Protein AF-A0A126Z8N3-F1 (afdb_monomer)

Foldseek 3Di:
DDDDDDDDDDDPPPPPPPPPQPVLVLLLVLLLLLLLCVVQNDPVSSVVLVVLSLVCLVCCVSHVPDDSVVSVVSSVVSNDDSCVSDVDNVCSVVSVVVSVVVSVVSCVVVVVVVVVVDDPPDDDD

pLDDT: mean 74.98, std 18.59, range [37.53, 93.31]

Secondary structure (DSSP, 8-state):
--------------------PPTTHHHHHHHHHHHHHHHHS-HHHHHHHHHHHHHHHHTTSS-TTS-HHHHHHHHHHT---HHHH-SSGGGHHHHHHHHHHHHHHHHHHHHHHTTTT--------

Sequence (125 aa):
MTTASGAVGVAQAQSVAAPVAPPGAEEQWEADYRVIAARCGSPAFEKSFSAQSRKAVAVGLVSAKADTVAVEKSIANLRRSSLTLVATSSDCPARLAQLKAIQQSRQAALGTSTRSGQSVPARGK

Radius of gyration: 21.34 Å; Cα contacts (8 Å, |Δi|>4): 82; chains: 1; bounding box: 42×48×83 Å

Structure (mmCIF, N/CA/C/O backbone):
data_AF-A0A126Z8N3-F1
#
_entry.id   AF-A0A126Z8N3-F1
#
loop_
_atom_site.group_PDB
_atom_site.id
_atom_site.type_symbol
_atom_site.label_atom_id
_atom_site.label_alt_id
_atom_site.label_comp_id
_atom_site.label_asym_id
_atom_site.label_entity_id
_atom_site.label_seq_id
_atom_site.pdbx_PDB_ins_code
_atom_site.Cartn_x
_atom_site.Cartn_y
_atom_site.Cartn_z
_atom_site.occupancy
_atom_site.B_iso_or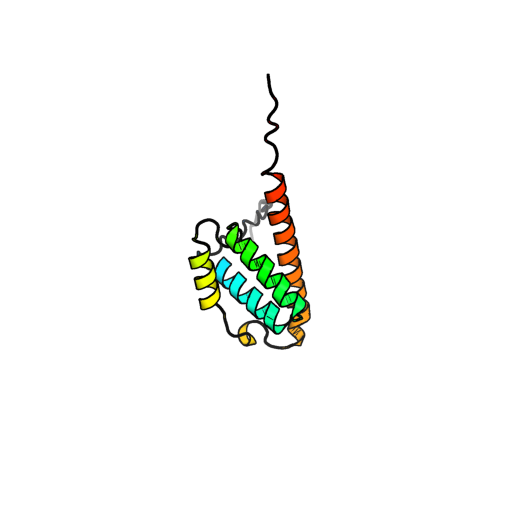_equiv
_atom_site.auth_seq_id
_atom_site.auth_comp_id
_atom_site.auth_asym_id
_atom_site.auth_atom_id
_atom_site.pdbx_PDB_model_num
ATOM 1 N N . MET A 1 1 ? -29.491 37.651 -38.448 1.00 37.53 1 MET A N 1
ATOM 2 C CA . MET A 1 1 ? -28.160 37.064 -38.181 1.00 37.53 1 MET A CA 1
ATOM 3 C C . MET A 1 1 ? -27.757 37.566 -36.794 1.00 37.53 1 MET A C 1
ATOM 5 O O . MET A 1 1 ? -27.615 38.768 -36.654 1.00 37.53 1 MET A O 1
ATOM 9 N N . THR A 1 2 ? -28.032 36.799 -35.726 1.00 40.66 2 THR A N 1
ATOM 10 C CA . THR A 1 2 ? -27.045 35.941 -35.006 1.00 40.66 2 THR A CA 1
ATOM 11 C C . THR A 1 2 ? -26.132 36.804 -34.112 1.00 40.66 2 THR A C 1
ATOM 13 O O . THR A 1 2 ? -25.486 37.680 -34.661 1.00 40.66 2 THR A O 1
ATOM 16 N N . THR A 1 3 ? -25.973 36.703 -32.785 1.00 42.25 3 THR A N 1
ATOM 17 C CA . THR A 1 3 ? -26.493 35.899 -31.652 1.00 42.25 3 THR A CA 1
ATOM 18 C C . THR A 1 3 ? -26.068 36.616 -30.352 1.00 42.25 3 THR A C 1
ATOM 20 O O . THR A 1 3 ? -25.073 37.336 -30.340 1.00 42.25 3 THR A O 1
ATOM 23 N N . ALA A 1 4 ? -26.801 36.378 -29.261 1.00 45.47 4 ALA A N 1
ATOM 24 C CA . ALA A 1 4 ? -26.471 36.734 -27.877 1.00 45.47 4 ALA A CA 1
ATOM 25 C C . ALA A 1 4 ? -25.151 36.112 -27.369 1.00 45.47 4 ALA A C 1
ATOM 27 O O . ALA A 1 4 ? -24.737 35.079 -27.893 1.00 45.47 4 ALA A O 1
ATOM 28 N N . SER A 1 5 ? -24.568 36.662 -26.292 1.00 50.59 5 SER A N 1
ATOM 29 C CA . SER A 1 5 ? -24.218 35.913 -25.060 1.00 50.59 5 SER A CA 1
ATOM 30 C C . SER A 1 5 ? -23.415 36.778 -24.085 1.00 50.59 5 SER A C 1
ATOM 32 O O . SER A 1 5 ? -22.292 37.183 -24.369 1.00 50.59 5 SER A O 1
ATOM 34 N N . GLY A 1 6 ? -23.992 37.019 -22.907 1.00 49.03 6 GLY A N 1
ATOM 35 C CA . GLY A 1 6 ? -23.223 37.332 -21.708 1.00 49.03 6 GLY A CA 1
ATOM 36 C C . GLY A 1 6 ? -22.604 36.063 -21.122 1.00 49.03 6 GLY A C 1
ATOM 37 O O . GLY A 1 6 ? -23.113 34.967 -21.336 1.00 49.03 6 GLY A O 1
ATOM 38 N N . ALA A 1 7 ? -21.538 36.216 -20.343 1.00 48.38 7 ALA A N 1
ATOM 39 C CA . ALA A 1 7 ? -21.134 35.222 -19.359 1.00 48.38 7 ALA A CA 1
ATOM 40 C C . ALA A 1 7 ? -20.347 35.921 -18.250 1.00 48.38 7 ALA A C 1
ATOM 42 O O . ALA A 1 7 ? -19.222 36.378 -18.434 1.00 48.38 7 ALA A O 1
ATOM 43 N N . VAL A 1 8 ? -21.010 36.022 -17.102 1.00 47.56 8 VAL A N 1
ATOM 44 C CA . VAL A 1 8 ? -20.446 36.368 -15.802 1.00 47.56 8 VAL A CA 1
ATOM 45 C C . VAL A 1 8 ? -19.315 35.392 -15.488 1.00 47.56 8 VAL A C 1
ATOM 47 O O . VAL A 1 8 ? -19.515 34.178 -15.477 1.00 47.56 8 VAL A O 1
ATOM 50 N N . GLY A 1 9 ? -18.128 35.933 -15.219 1.00 42.91 9 GLY A N 1
ATOM 51 C CA . GLY A 1 9 ? -17.012 35.173 -14.678 1.00 42.91 9 GLY A CA 1
ATOM 52 C C . GLY A 1 9 ? -17.318 34.748 -13.247 1.00 42.91 9 GLY A C 1
ATOM 53 O O . GLY A 1 9 ? -17.250 35.557 -12.328 1.00 42.91 9 GLY A O 1
ATOM 54 N N . VAL A 1 10 ? -17.636 33.471 -13.057 1.00 43.31 10 VAL A N 1
ATOM 55 C CA . VAL A 1 10 ? -17.567 32.811 -11.752 1.00 43.31 10 VAL A CA 1
ATOM 56 C C . VAL A 1 10 ? -16.294 31.977 -11.713 1.00 43.31 10 VAL A C 1
ATOM 58 O O . VAL A 1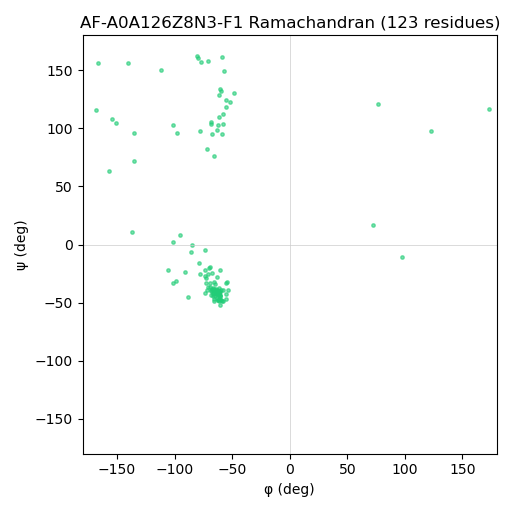 10 ? -16.199 30.909 -12.313 1.00 43.31 10 VAL A O 1
ATOM 61 N N . ALA A 1 11 ? -15.292 32.503 -11.010 1.00 48.47 11 ALA A N 1
ATOM 62 C CA . ALA A 1 11 ? -14.113 31.761 -10.598 1.00 48.47 11 ALA A CA 1
ATOM 63 C C . ALA A 1 11 ? -14.559 30.622 -9.671 1.00 48.47 11 ALA A C 1
ATOM 65 O O . ALA A 1 11 ? -14.890 30.837 -8.506 1.00 48.47 11 ALA A O 1
ATOM 66 N N . GLN A 1 12 ? -14.604 29.402 -10.201 1.00 44.88 12 GLN A N 1
ATOM 67 C CA . GLN A 1 12 ? -14.869 28.217 -9.403 1.00 44.88 12 GLN A CA 1
ATOM 68 C C . GLN A 1 12 ? -13.577 27.856 -8.665 1.00 44.88 12 GLN A C 1
ATOM 70 O O . GLN A 1 12 ? -12.663 27.247 -9.222 1.00 44.88 12 GLN A O 1
ATOM 75 N N . ALA A 1 13 ? -13.489 28.277 -7.402 1.00 45.31 13 ALA A N 1
ATOM 76 C CA . ALA A 1 13 ? -12.552 27.709 -6.449 1.00 45.31 13 ALA A CA 1
ATOM 77 C C . ALA A 1 13 ? -12.844 26.205 -6.366 1.00 45.31 13 ALA A C 1
ATOM 79 O O . ALA A 1 13 ? -13.849 25.782 -5.794 1.00 45.31 13 ALA A O 1
ATOM 80 N N . GLN A 1 14 ? -11.999 25.399 -7.007 1.00 45.28 14 GLN A N 1
ATOM 81 C CA . GLN A 1 14 ? -12.030 23.950 -6.883 1.00 45.28 14 GLN A CA 1
ATOM 82 C C . GLN A 1 14 ? -11.514 23.602 -5.489 1.00 45.28 14 GLN A C 1
ATOM 84 O O . GLN A 1 14 ? -10.342 23.292 -5.286 1.00 45.28 14 GLN A O 1
ATOM 89 N N . SER A 1 15 ? -12.408 23.690 -4.510 1.00 44.16 15 SER A N 1
ATOM 90 C CA . SER A 1 15 ? -12.283 22.953 -3.266 1.00 44.16 15 SER A CA 1
ATOM 91 C C . SER A 1 15 ? -12.236 21.481 -3.657 1.00 44.16 15 SER A C 1
ATOM 93 O O . SER A 1 15 ? -13.271 20.865 -3.905 1.00 44.16 15 SER A O 1
ATOM 95 N N . VAL A 1 16 ? -11.030 20.929 -3.787 1.00 40.25 16 VAL A N 1
ATOM 96 C CA . VAL A 1 16 ? -10.802 19.489 -3.896 1.00 40.25 16 VAL A CA 1
ATOM 97 C C . VAL A 1 16 ? -11.207 18.859 -2.566 1.00 40.25 16 VAL A C 1
ATOM 99 O O . VAL A 1 16 ? -10.384 18.545 -1.712 1.00 40.25 16 VAL A O 1
ATOM 102 N N . ALA A 1 17 ? -12.516 18.730 -2.352 1.00 43.69 17 ALA A N 1
ATOM 103 C CA . ALA A 1 17 ? -13.042 17.811 -1.368 1.00 43.69 17 ALA A CA 1
ATOM 104 C C . ALA A 1 17 ? -12.516 16.437 -1.781 1.00 43.69 17 ALA A C 1
ATOM 106 O O . ALA A 1 17 ? -12.839 15.942 -2.864 1.00 43.69 17 ALA A O 1
ATOM 107 N N . ALA A 1 18 ? -11.624 15.879 -0.959 1.00 47.31 18 ALA A N 1
ATOM 108 C CA . ALA A 1 18 ? -11.125 14.531 -1.152 1.00 47.31 18 ALA A CA 1
ATOM 109 C C . ALA A 1 18 ? -12.337 13.614 -1.381 1.00 47.31 18 ALA A C 1
ATOM 111 O O . ALA A 1 18 ? -13.307 13.721 -0.622 1.00 47.31 18 ALA A O 1
ATOM 112 N N . PRO A 1 19 ? -12.338 12.773 -2.431 1.00 44.12 19 PRO A N 1
ATOM 113 C CA . PRO A 1 19 ? -13.448 11.868 -2.666 1.00 44.12 19 PRO A CA 1
ATOM 114 C C . PRO A 1 19 ? -13.639 11.043 -1.397 1.00 44.12 19 PRO A C 1
ATOM 116 O O . PRO A 1 19 ? -12.717 10.356 -0.958 1.00 44.12 19 PRO A O 1
ATOM 119 N N . VAL A 1 20 ? -14.814 11.171 -0.779 1.00 46.97 20 VAL A N 1
ATOM 120 C CA . VAL A 1 20 ? -15.217 10.343 0.356 1.00 46.97 20 VAL A CA 1
ATOM 121 C C . VAL A 1 20 ? -15.275 8.923 -0.189 1.00 46.97 20 VAL A C 1
ATOM 123 O O . VAL A 1 20 ? -16.194 8.564 -0.925 1.00 46.97 20 VAL A O 1
ATOM 126 N N . ALA A 1 21 ? -14.211 8.164 0.059 1.00 49.72 21 ALA A N 1
ATOM 127 C CA . ALA A 1 21 ? -14.078 6.806 -0.423 1.00 49.72 21 ALA A CA 1
ATOM 128 C C . ALA A 1 21 ? -15.242 5.986 0.167 1.00 49.72 21 ALA A C 1
ATOM 130 O O . ALA A 1 21 ? -15.543 6.138 1.355 1.00 49.72 21 ALA A O 1
ATOM 131 N N . PRO A 1 22 ? -15.954 5.167 -0.630 1.00 50.12 22 PRO A N 1
ATOM 132 C CA . PRO A 1 22 ? -17.018 4.332 -0.089 1.00 50.12 22 PRO A CA 1
ATOM 133 C C . PRO A 1 22 ? -16.446 3.432 1.020 1.00 50.12 22 PRO A C 1
ATOM 135 O O . PRO A 1 22 ? -15.270 3.063 0.945 1.00 50.12 22 PRO A O 1
ATOM 138 N N . PRO A 1 23 ? -17.240 3.071 2.044 1.00 54.91 23 PRO A N 1
ATOM 139 C CA . PRO A 1 23 ? -16.768 2.212 3.126 1.00 54.91 23 PRO A CA 1
ATOM 140 C C . PRO A 1 23 ? -16.133 0.938 2.542 1.00 54.91 23 PRO A C 1
ATOM 142 O O . PRO A 1 23 ? -16.756 0.247 1.737 1.00 54.91 23 PRO A O 1
ATOM 145 N N . GLY A 1 24 ? -14.868 0.680 2.887 1.00 67.56 24 GLY A N 1
ATOM 146 C CA . GLY A 1 24 ? -14.068 -0.434 2.360 1.00 67.56 24 GLY A CA 1
ATOM 147 C C . GLY A 1 24 ? -13.120 -0.100 1.197 1.00 67.56 24 GLY A C 1
ATOM 148 O O . GLY A 1 24 ? -12.246 -0.906 0.879 1.00 67.56 24 GLY A O 1
ATOM 149 N N . ALA A 1 25 ? -13.210 1.079 0.571 1.00 78.69 25 ALA A N 1
ATOM 150 C CA . ALA A 1 25 ? -12.267 1.470 -0.486 1.00 78.69 25 ALA A CA 1
ATOM 151 C C . ALA A 1 25 ? -10.852 1.739 0.050 1.00 78.69 25 ALA A C 1
ATOM 153 O O . ALA A 1 25 ? -9.872 1.417 -0.618 1.00 78.69 25 ALA A O 1
ATOM 154 N N . GLU A 1 26 ? -10.731 2.260 1.269 1.00 84.00 26 GLU A N 1
ATOM 155 C CA . GLU A 1 26 ? -9.437 2.479 1.925 1.00 84.00 26 GLU A CA 1
ATOM 156 C C . GLU A 1 26 ? -8.742 1.148 2.262 1.00 84.00 26 GLU A C 1
ATOM 158 O O . GLU A 1 26 ? -7.535 0.995 2.070 1.00 84.00 26 GLU A O 1
ATOM 163 N N . GLU A 1 27 ? -9.521 0.148 2.683 1.00 86.81 27 GLU A N 1
ATOM 164 C CA . GLU A 1 27 ? -9.065 -1.221 2.952 1.00 86.81 27 GLU A CA 1
ATOM 165 C C . GLU A 1 27 ? -8.652 -1.934 1.660 1.00 86.81 27 GLU A C 1
ATOM 167 O O . GLU A 1 27 ? -7.625 -2.613 1.616 1.00 86.81 27 GLU A O 1
ATOM 172 N N . GLN A 1 28 ? -9.409 -1.720 0.580 1.00 88.56 28 GLN A N 1
ATOM 173 C CA . GLN A 1 28 ? -9.067 -2.209 -0.750 1.00 88.56 28 GLN A CA 1
ATOM 174 C C . GLN A 1 28 ? -7.746 -1.608 -1.243 1.00 88.56 28 GLN A C 1
ATOM 176 O O . GLN A 1 28 ? -6.870 -2.347 -1.692 1.00 88.56 28 GLN A O 1
ATOM 181 N N . TRP A 1 29 ? -7.566 -0.290 -1.121 1.00 89.19 29 TRP A N 1
ATOM 182 C CA . TRP A 1 29 ? -6.311 0.365 -1.491 1.00 89.19 29 TRP A CA 1
ATOM 183 C C . TRP A 1 29 ? -5.142 -0.159 -0.667 1.00 89.19 29 TRP A C 1
ATOM 185 O O . TRP A 1 29 ? -4.076 -0.417 -1.217 1.00 89.19 29 TRP A O 1
ATOM 195 N N . GLU A 1 30 ? -5.335 -0.373 0.634 1.00 89.06 30 GLU A N 1
ATOM 196 C CA . GLU A 1 30 ? -4.293 -0.935 1.487 1.00 89.06 30 GLU A CA 1
ATOM 197 C C . GLU A 1 30 ? -3.921 -2.371 1.085 1.00 89.06 30 GLU A C 1
ATOM 199 O O . GLU A 1 30 ? -2.737 -2.728 1.057 1.00 89.06 30 GLU A O 1
ATOM 204 N N . ALA A 1 31 ? -4.908 -3.185 0.706 1.00 90.06 31 ALA A N 1
ATOM 205 C CA . ALA A 1 31 ? -4.674 -4.517 0.160 1.00 90.06 31 ALA A CA 1
ATOM 206 C C . ALA A 1 31 ? -3.859 -4.453 -1.142 1.00 90.06 31 ALA A C 1
ATOM 208 O O . ALA A 1 31 ? -2.859 -5.166 -1.283 1.00 90.06 31 ALA A O 1
ATOM 209 N N . ASP A 1 32 ? -4.235 -3.558 -2.057 1.00 91.94 32 ASP A N 1
ATOM 210 C CA . ASP A 1 32 ? -3.550 -3.356 -3.333 1.00 91.94 32 ASP A CA 1
ATOM 211 C C . ASP A 1 32 ? -2.111 -2.853 -3.125 1.00 91.94 32 ASP A C 1
ATOM 213 O O . ASP A 1 32 ? -1.172 -3.389 -3.718 1.00 91.94 32 ASP A O 1
ATOM 217 N N . TYR A 1 33 ? -1.887 -1.906 -2.208 1.00 92.69 33 TYR A N 1
ATOM 218 C CA . TYR A 1 33 ? -0.549 -1.411 -1.881 1.00 92.69 33 TYR A CA 1
ATOM 219 C C . TYR A 1 33 ? 0.365 -2.501 -1.324 1.00 92.69 33 TYR A C 1
ATOM 221 O O . TYR A 1 33 ? 1.529 -2.580 -1.720 1.00 92.69 33 TYR A O 1
ATOM 229 N N . ARG A 1 34 ? -0.146 -3.382 -0.452 1.00 92.06 34 ARG A N 1
ATOM 230 C CA . ARG A 1 34 ? 0.623 -4.530 0.059 1.00 92.06 34 ARG A CA 1
ATOM 231 C C . ARG A 1 34 ? 0.993 -5.508 -1.060 1.00 92.06 34 ARG A C 1
ATOM 233 O O . ARG A 1 34 ? 2.104 -6.036 -1.066 1.00 92.06 34 ARG A O 1
ATOM 240 N N . VAL A 1 35 ? 0.098 -5.747 -2.022 1.00 92.69 35 VAL A N 1
ATOM 241 C CA . VAL A 1 35 ? 0.381 -6.612 -3.183 1.00 92.69 35 VAL A CA 1
ATOM 242 C C . VAL A 1 35 ? 1.420 -5.977 -4.108 1.00 92.69 35 VAL A C 1
ATOM 244 O O . VAL A 1 35 ? 2.362 -6.654 -4.520 1.00 92.69 35 VAL A O 1
ATOM 247 N N . ILE A 1 36 ? 1.301 -4.678 -4.386 1.00 91.88 36 ILE A N 1
ATOM 248 C CA . ILE A 1 36 ? 2.276 -3.924 -5.181 1.00 91.88 36 ILE A CA 1
ATOM 249 C C . ILE A 1 36 ? 3.650 -3.931 -4.494 1.00 91.88 36 ILE A C 1
ATOM 251 O O . ILE A 1 36 ? 4.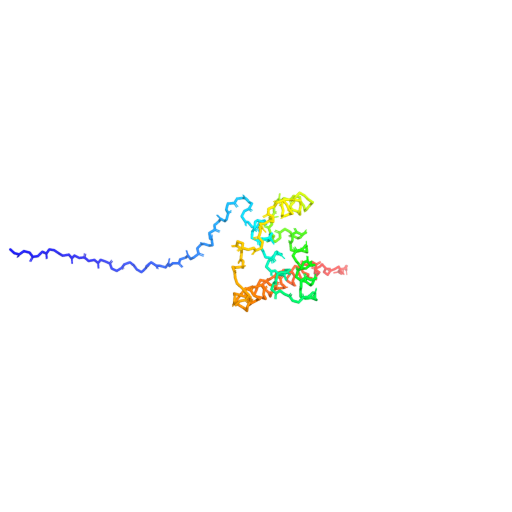661 -4.164 -5.156 1.00 91.88 36 ILE A O 1
ATOM 255 N N . ALA A 1 37 ? 3.703 -3.740 -3.172 1.00 92.00 37 ALA A N 1
ATOM 256 C CA . ALA A 1 37 ? 4.948 -3.774 -2.406 1.00 92.00 37 ALA A CA 1
ATOM 257 C C . ALA A 1 37 ? 5.644 -5.140 -2.496 1.00 92.00 37 ALA A C 1
ATOM 259 O O . ALA A 1 37 ? 6.857 -5.183 -2.669 1.00 92.00 37 ALA A O 1
ATOM 260 N N . ALA A 1 38 ? 4.885 -6.239 -2.440 1.00 91.75 38 ALA A N 1
ATOM 261 C CA . ALA A 1 38 ? 5.418 -7.598 -2.576 1.00 91.75 38 ALA A CA 1
ATOM 262 C C . ALA A 1 38 ? 5.874 -7.937 -4.006 1.00 91.75 38 ALA A C 1
ATOM 264 O O . ALA A 1 38 ? 6.706 -8.816 -4.206 1.00 91.75 38 ALA A O 1
ATOM 265 N N . ARG A 1 39 ? 5.313 -7.262 -5.014 1.00 91.25 39 ARG A N 1
ATOM 266 C CA . ARG A 1 39 ? 5.613 -7.496 -6.434 1.00 91.25 39 ARG A CA 1
ATOM 267 C C . ARG A 1 39 ? 6.777 -6.679 -6.955 1.00 91.25 39 ARG A C 1
ATOM 269 O O . ARG A 1 39 ? 7.604 -7.199 -7.692 1.00 91.25 39 ARG A O 1
ATOM 276 N N . CYS A 1 40 ? 6.789 -5.400 -6.611 1.00 90.25 40 CYS A N 1
ATOM 277 C CA . CYS A 1 40 ? 7.733 -4.428 -7.141 1.00 90.25 40 CYS A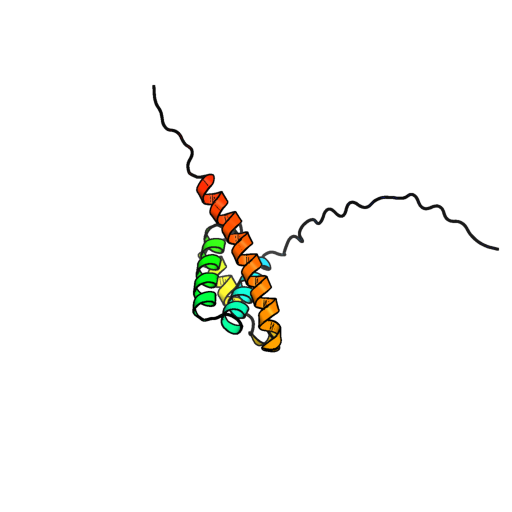 CA 1
ATOM 278 C C . CYS A 1 40 ? 8.815 -4.045 -6.134 1.00 90.25 40 CYS A C 1
ATOM 280 O O . CYS A 1 40 ? 9.862 -3.542 -6.529 1.00 90.25 40 CYS A O 1
ATOM 282 N N . GLY A 1 41 ? 8.564 -4.228 -4.838 1.00 89.06 41 GLY A N 1
ATOM 283 C CA . GLY A 1 41 ? 9.509 -3.886 -3.784 1.00 89.06 41 GLY A CA 1
ATOM 284 C C . GLY A 1 41 ? 10.594 -4.933 -3.590 1.00 89.06 41 GLY A C 1
ATOM 285 O O . GLY A 1 41 ? 10.454 -6.098 -3.950 1.00 89.06 41 GLY A O 1
ATOM 286 N N . SER A 1 42 ? 11.685 -4.508 -2.956 1.00 92.94 42 SER A N 1
ATOM 287 C CA . SER A 1 42 ? 12.642 -5.449 -2.386 1.00 92.94 42 SER A CA 1
ATOM 288 C C . SER A 1 42 ? 12.038 -6.131 -1.147 1.00 92.94 42 SER A C 1
ATOM 290 O O . SER A 1 42 ? 11.175 -5.545 -0.484 1.00 92.94 42 SER A O 1
ATOM 292 N N . PRO A 1 43 ? 12.537 -7.312 -0.742 1.00 90.75 43 PRO A N 1
ATOM 293 C CA . PRO A 1 43 ? 12.053 -8.000 0.460 1.00 90.75 43 PRO A CA 1
ATOM 294 C C . PRO A 1 43 ? 12.136 -7.138 1.733 1.00 90.75 43 PRO A C 1
ATOM 296 O O . PRO A 1 43 ? 11.299 -7.231 2.630 1.00 90.75 43 PRO A O 1
ATOM 299 N N . ALA A 1 44 ? 13.146 -6.267 1.823 1.00 90.88 44 ALA A N 1
ATOM 300 C CA . ALA A 1 44 ? 13.299 -5.330 2.934 1.00 90.88 44 ALA A CA 1
ATOM 301 C C . ALA A 1 44 ? 12.260 -4.194 2.888 1.00 90.88 44 ALA A C 1
ATOM 303 O O . ALA A 1 44 ? 11.717 -3.800 3.928 1.00 90.88 44 ALA A O 1
ATOM 304 N N . PHE A 1 45 ? 11.960 -3.688 1.686 1.00 91.69 45 PHE A N 1
ATOM 305 C CA . PHE A 1 45 ? 10.938 -2.667 1.479 1.00 91.69 45 PHE A CA 1
ATOM 306 C C . PHE A 1 45 ? 9.546 -3.207 1.807 1.00 91.69 45 PHE A C 1
ATOM 308 O O . PHE A 1 45 ? 8.825 -2.580 2.578 1.00 91.69 45 PHE A O 1
ATOM 315 N N . GLU A 1 46 ? 9.194 -4.387 1.294 1.00 92.69 46 GLU A N 1
ATOM 316 C CA . GLU A 1 46 ? 7.913 -5.046 1.562 1.00 92.69 46 GLU A CA 1
ATOM 317 C C . GLU A 1 46 ? 7.678 -5.229 3.068 1.00 92.69 46 GLU A C 1
ATOM 319 O O . GLU A 1 46 ? 6.614 -4.866 3.578 1.00 92.69 46 GLU A O 1
ATOM 324 N N . LYS A 1 47 ? 8.682 -5.729 3.801 1.00 91.38 47 LYS A N 1
ATOM 325 C CA . LYS A 1 47 ? 8.598 -5.900 5.260 1.00 91.38 47 LYS A CA 1
ATOM 326 C C . LYS A 1 47 ? 8.350 -4.577 5.976 1.00 91.38 47 LYS A C 1
ATOM 328 O O . LYS A 1 47 ? 7.456 -4.492 6.820 1.00 91.38 47 LYS A O 1
ATOM 333 N N . SER A 1 48 ? 9.111 -3.542 5.625 1.00 90.50 48 SER A N 1
ATOM 334 C CA . SER A 1 48 ? 8.985 -2.211 6.231 1.00 90.50 48 SER A CA 1
ATOM 335 C C . SER A 1 48 ? 7.629 -1.572 5.917 1.00 90.50 48 SER A C 1
ATOM 337 O O . SER A 1 48 ? 6.963 -1.053 6.814 1.00 90.50 48 SER A O 1
ATOM 339 N N . PHE A 1 49 ? 7.180 -1.668 4.663 1.00 91.69 49 PHE A N 1
ATOM 340 C CA . PHE A 1 49 ? 5.879 -1.177 4.216 1.00 91.69 49 PHE A CA 1
ATOM 341 C C . PHE A 1 49 ? 4.735 -1.894 4.933 1.00 91.69 49 PHE A C 1
ATOM 343 O O . PHE A 1 49 ? 3.856 -1.247 5.496 1.00 91.69 49 PHE A O 1
ATOM 350 N N . SER A 1 50 ? 4.780 -3.224 4.996 1.00 90.31 50 SER A N 1
ATOM 351 C CA . SER A 1 50 ? 3.761 -4.036 5.667 1.00 90.31 50 SER A CA 1
ATOM 352 C C . SER A 1 50 ? 3.709 -3.783 7.175 1.00 90.31 50 SER A C 1
ATOM 354 O O . SER A 1 50 ? 2.635 -3.821 7.775 1.00 90.31 50 SER A O 1
ATOM 356 N N . ALA A 1 51 ? 4.845 -3.506 7.821 1.00 90.81 51 ALA A N 1
ATOM 357 C CA . ALA A 1 51 ? 4.871 -3.103 9.226 1.00 90.81 51 ALA A CA 1
ATOM 358 C C . ALA A 1 51 ? 4.213 -1.730 9.435 1.00 90.81 51 ALA A C 1
ATOM 360 O O . ALA A 1 51 ? 3.406 -1.562 10.348 1.00 90.81 51 ALA A O 1
ATOM 361 N N . GLN A 1 52 ? 4.519 -0.755 8.577 1.00 90.06 52 GLN A N 1
ATOM 362 C CA . GLN A 1 52 ? 3.931 0.579 8.669 1.00 90.06 52 GLN A CA 1
ATOM 363 C C . GLN A 1 52 ? 2.435 0.585 8.335 1.00 90.06 52 GLN A C 1
ATOM 365 O O . GLN A 1 52 ? 1.669 1.263 9.010 1.00 90.06 52 GLN A O 1
ATOM 370 N N . SER A 1 53 ? 2.015 -0.187 7.335 1.00 89.25 53 SER A N 1
ATOM 371 C CA . SER A 1 53 ? 0.609 -0.374 6.981 1.00 89.25 53 SER A CA 1
ATOM 372 C C . SER A 1 53 ? -0.192 -0.928 8.163 1.00 89.25 53 SER A C 1
ATOM 374 O O . SER A 1 53 ? -1.199 -0.343 8.541 1.00 89.25 53 SER A O 1
ATOM 376 N N . ARG A 1 54 ? 0.299 -1.980 8.832 1.00 89.00 54 ARG A N 1
ATOM 377 C CA . ARG A 1 54 ? -0.351 -2.517 10.042 1.00 89.00 54 ARG A CA 1
ATOM 378 C C . ARG A 1 54 ? -0.442 -1.490 11.168 1.00 89.00 54 ARG A C 1
ATOM 380 O O . ARG A 1 54 ? -1.461 -1.411 11.842 1.00 89.00 54 ARG A O 1
ATOM 387 N N . LYS A 1 55 ? 0.598 -0.668 11.354 1.00 88.44 55 LYS A N 1
ATOM 388 C CA . LYS A 1 55 ? 0.551 0.448 12.312 1.00 88.44 55 LYS A CA 1
ATOM 389 C C . LYS A 1 55 ? -0.502 1.484 11.926 1.00 88.44 55 LYS A C 1
ATOM 391 O O . LYS A 1 55 ? -1.208 1.951 12.806 1.00 88.44 55 LYS A O 1
ATOM 396 N N . ALA A 1 56 ? -0.622 1.820 10.641 1.00 85.50 56 ALA A N 1
ATOM 397 C CA . ALA A 1 56 ? -1.637 2.747 10.150 1.00 85.50 56 ALA A CA 1
ATOM 398 C C . ALA A 1 56 ? -3.056 2.205 10.399 1.00 85.50 56 ALA A C 1
ATOM 400 O O . ALA A 1 56 ? -3.903 2.933 10.905 1.00 85.50 56 ALA A O 1
ATOM 401 N N . VAL A 1 57 ? -3.297 0.919 10.142 1.00 87.06 57 VAL A N 1
ATOM 402 C CA . VAL A 1 57 ? -4.573 0.268 10.478 1.00 87.06 57 VAL A CA 1
ATOM 403 C C . VAL A 1 57 ? -4.837 0.321 11.987 1.00 87.06 57 VAL A C 1
ATOM 405 O O . VAL A 1 57 ? -5.909 0.747 12.399 1.00 87.06 57 VAL A O 1
ATOM 408 N N . ALA A 1 58 ? -3.844 -0.016 12.815 1.00 86.25 58 ALA A N 1
ATOM 409 C CA . ALA A 1 58 ? -3.991 -0.053 14.272 1.00 86.25 58 ALA A CA 1
ATOM 410 C C . ALA A 1 58 ? -4.312 1.307 14.915 1.00 86.25 58 ALA A C 1
ATOM 412 O O . ALA A 1 58 ? -4.943 1.342 15.967 1.00 86.25 58 ALA A O 1
ATOM 413 N N . VAL A 1 59 ? -3.885 2.417 14.306 1.00 84.00 59 VAL A N 1
ATOM 414 C CA . VAL A 1 59 ? -4.225 3.774 14.774 1.00 84.00 59 VAL A CA 1
ATOM 415 C C . VAL A 1 59 ? -5.444 4.369 14.057 1.00 84.00 59 VAL A C 1
ATOM 417 O O . VAL A 1 59 ? -5.715 5.557 14.205 1.00 84.00 59 VAL A O 1
ATOM 420 N N . GLY A 1 60 ? -6.157 3.577 13.249 1.00 81.88 60 GLY A N 1
ATOM 421 C CA . GLY A 1 60 ? -7.346 4.024 12.521 1.00 81.88 60 GLY A CA 1
ATOM 422 C C . GLY A 1 60 ? -7.065 4.959 11.338 1.00 81.88 60 GLY A C 1
ATOM 423 O O . GLY A 1 60 ? -7.985 5.608 10.855 1.00 81.88 60 GLY A O 1
ATOM 424 N N . LEU A 1 61 ? -5.823 5.032 10.839 1.00 82.81 61 LEU A N 1
ATOM 425 C CA . LEU A 1 61 ? -5.458 5.851 9.666 1.00 82.81 61 LEU A CA 1
ATOM 426 C C . LEU A 1 61 ? -6.014 5.302 8.344 1.00 82.81 61 LEU A C 1
ATOM 428 O O . LEU A 1 61 ? -6.042 6.033 7.360 1.00 82.81 61 LEU A O 1
ATOM 432 N N . VAL A 1 62 ? -6.378 4.018 8.301 1.00 81.00 62 VAL A N 1
ATOM 433 C CA . VAL A 1 62 ? -6.941 3.352 7.108 1.00 81.00 62 VAL A CA 1
ATOM 434 C C . VAL A 1 62 ? -8.455 3.205 7.213 1.00 81.00 62 VAL A C 1
ATOM 436 O O . VAL A 1 62 ? -9.144 3.249 6.209 1.00 81.00 62 VAL A O 1
ATOM 439 N N . SER A 1 63 ? -8.979 3.005 8.420 1.00 80.50 63 SER A N 1
ATOM 440 C CA . SER A 1 63 ? -10.418 2.955 8.662 1.00 80.50 63 SER A CA 1
ATOM 441 C C . SER A 1 63 ? -10.675 3.430 10.087 1.00 80.50 63 SER A C 1
ATOM 443 O O . SER A 1 63 ? -10.371 2.738 11.058 1.00 80.50 63 SER A O 1
ATOM 445 N N . ALA A 1 64 ? -11.178 4.658 10.221 1.00 69.31 64 ALA A N 1
ATOM 446 C CA . ALA A 1 64 ? -11.197 5.397 11.486 1.00 69.31 64 ALA A CA 1
ATOM 447 C C . ALA A 1 64 ? -12.226 4.892 12.519 1.00 69.31 64 ALA A C 1
ATOM 449 O O . ALA A 1 64 ? -12.283 5.417 13.630 1.00 69.31 64 ALA A O 1
ATOM 450 N N . LYS A 1 65 ? -13.069 3.909 12.168 1.00 63.44 65 LYS A N 1
ATOM 451 C CA . LYS A 1 65 ? -14.174 3.424 13.021 1.00 63.44 65 LYS A CA 1
ATOM 452 C C . LYS A 1 65 ? -14.334 1.902 13.076 1.00 63.44 65 LYS A C 1
ATOM 454 O O . LYS A 1 65 ? -15.348 1.425 13.579 1.00 63.44 65 LYS A O 1
ATOM 459 N N . ALA A 1 66 ? -13.371 1.143 12.563 1.00 69.00 66 ALA A N 1
ATOM 460 C CA . ALA A 1 66 ? -13.470 -0.309 12.476 1.00 69.00 66 ALA A CA 1
ATOM 461 C C . ALA A 1 66 ? -12.475 -1.006 13.415 1.00 69.00 66 ALA A C 1
ATOM 463 O O . ALA A 1 66 ? -11.404 -0.481 13.713 1.00 69.00 66 ALA A O 1
ATOM 464 N N . ASP A 1 67 ? -12.850 -2.194 13.891 1.00 80.62 67 ASP A N 1
ATOM 465 C CA . ASP A 1 67 ? -11.976 -3.042 14.700 1.00 80.62 67 ASP A CA 1
ATOM 466 C C . ASP A 1 67 ? -10.723 -3.438 13.902 1.00 80.62 67 ASP A C 1
ATOM 468 O O . ASP A 1 67 ? -10.824 -3.943 12.785 1.00 80.62 67 ASP A O 1
ATOM 472 N N . THR A 1 68 ? -9.536 -3.233 14.478 1.00 83.38 68 THR A N 1
ATOM 473 C CA . THR A 1 68 ? -8.242 -3.487 13.822 1.00 83.38 68 THR A CA 1
ATOM 474 C C . THR A 1 68 ? -8.132 -4.911 13.267 1.00 83.38 68 THR A C 1
ATOM 476 O O . THR A 1 68 ? -7.579 -5.107 12.184 1.00 83.38 68 THR A O 1
ATOM 479 N N . VAL A 1 69 ? -8.653 -5.916 13.982 1.00 85.38 69 VAL A N 1
ATOM 480 C CA . VAL A 1 69 ? -8.591 -7.322 13.554 1.00 85.38 69 VAL A CA 1
ATOM 481 C C . VAL A 1 69 ? -9.558 -7.568 12.398 1.00 85.38 69 VAL A C 1
ATOM 483 O O . VAL A 1 69 ? -9.196 -8.234 11.425 1.00 85.38 69 VAL A O 1
ATOM 486 N N . ALA A 1 70 ? -10.763 -7.000 12.464 1.00 84.75 70 ALA A N 1
ATOM 487 C CA . ALA A 1 70 ? -11.726 -7.041 11.370 1.00 84.75 70 ALA A CA 1
ATOM 488 C C . ALA A 1 70 ? -11.183 -6.357 10.104 1.00 84.75 70 ALA A C 1
ATOM 490 O O . ALA A 1 70 ? -11.301 -6.923 9.017 1.00 84.75 70 ALA A O 1
ATOM 491 N N . VAL A 1 71 ? -10.521 -5.205 10.245 1.00 84.00 71 VAL A N 1
ATOM 492 C CA . VAL A 1 71 ? -9.901 -4.470 9.131 1.00 84.00 71 VAL A CA 1
ATOM 493 C C . VAL A 1 71 ? -8.746 -5.259 8.519 1.00 84.00 71 VAL A C 1
ATOM 495 O O . VAL A 1 71 ? -8.693 -5.424 7.306 1.00 84.00 71 VAL A O 1
ATOM 498 N N . GLU A 1 72 ? -7.838 -5.822 9.320 1.00 87.31 72 GLU A N 1
ATOM 499 C CA . GLU A 1 72 ? -6.754 -6.661 8.784 1.00 87.31 72 GLU A CA 1
ATOM 500 C C . GLU A 1 72 ? -7.296 -7.905 8.062 1.00 87.31 72 GLU A C 1
ATOM 502 O O . GLU A 1 72 ? -6.771 -8.293 7.015 1.00 87.31 72 GLU A O 1
ATOM 507 N N . LYS A 1 73 ? -8.374 -8.509 8.579 1.00 86.38 73 LYS A N 1
ATOM 508 C CA . LYS A 1 73 ? -9.053 -9.638 7.929 1.00 86.38 73 LYS A CA 1
ATOM 509 C C . LYS A 1 73 ? -9.712 -9.222 6.612 1.00 86.38 73 LYS A C 1
ATOM 511 O O . LYS A 1 73 ? -9.603 -9.946 5.625 1.00 86.38 73 LYS A O 1
ATOM 516 N N . SER A 1 74 ? -10.354 -8.057 6.582 1.00 85.81 74 SER A N 1
ATOM 517 C CA . SER A 1 74 ? -10.929 -7.452 5.379 1.00 85.81 74 SER A CA 1
ATOM 518 C C . SER A 1 74 ? -9.849 -7.191 4.324 1.00 85.81 74 SER A C 1
ATOM 520 O O . SER A 1 74 ? -9.925 -7.728 3.222 1.00 85.81 74 SER A O 1
ATOM 522 N N . ILE A 1 75 ? -8.758 -6.512 4.691 1.00 86.81 75 ILE A N 1
ATOM 523 C CA . ILE A 1 75 ? -7.599 -6.261 3.820 1.00 86.81 75 ILE A CA 1
ATOM 524 C C . ILE A 1 75 ? -7.030 -7.570 3.261 1.00 86.81 75 ILE A C 1
ATOM 526 O O . ILE A 1 75 ? -6.703 -7.644 2.078 1.00 86.81 75 ILE A O 1
ATOM 530 N N . ALA A 1 76 ? -6.910 -8.617 4.086 1.00 85.75 76 ALA A N 1
ATOM 531 C CA . ALA A 1 76 ? -6.432 -9.922 3.635 1.00 85.75 76 ALA A CA 1
ATOM 532 C C . ALA A 1 76 ? -7.364 -10.557 2.586 1.00 85.75 76 ALA A C 1
ATOM 534 O O . ALA A 1 76 ? -6.870 -11.103 1.598 1.00 85.75 76 ALA A O 1
ATOM 535 N N . ASN A 1 77 ? -8.682 -10.437 2.768 1.00 86.38 77 ASN A N 1
ATOM 536 C CA . ASN A 1 77 ? -9.693 -10.949 1.839 1.00 86.38 77 ASN A CA 1
ATOM 537 C C . ASN A 1 77 ? -9.789 -10.130 0.541 1.00 86.38 77 ASN A C 1
ATOM 539 O O . ASN A 1 77 ? -10.128 -10.678 -0.504 1.00 86.38 77 ASN A O 1
ATOM 543 N N . LEU A 1 78 ? -9.475 -8.833 0.590 1.00 87.19 78 LEU A N 1
ATOM 544 C CA . LEU A 1 78 ? -9.537 -7.914 -0.552 1.00 87.19 78 LEU A CA 1
ATOM 545 C C . LEU A 1 78 ? -8.277 -7.934 -1.432 1.00 87.19 78 LEU A C 1
ATOM 547 O O . LEU A 1 78 ? -8.212 -7.204 -2.427 1.00 87.19 78 LEU A O 1
ATOM 551 N N . ARG A 1 79 ? -7.263 -8.750 -1.097 1.00 86.56 79 ARG A N 1
ATOM 552 C CA . ARG A 1 79 ? -6.028 -8.857 -1.890 1.00 86.56 79 ARG A CA 1
ATOM 553 C C . ARG A 1 79 ? -6.344 -9.349 -3.299 1.00 86.56 79 ARG A C 1
ATOM 555 O O . ARG A 1 79 ? -6.662 -10.517 -3.513 1.00 86.56 79 ARG A O 1
ATOM 562 N N . ARG A 1 80 ? -6.198 -8.454 -4.274 1.00 86.69 80 ARG A N 1
ATOM 563 C CA . ARG A 1 80 ? -6.362 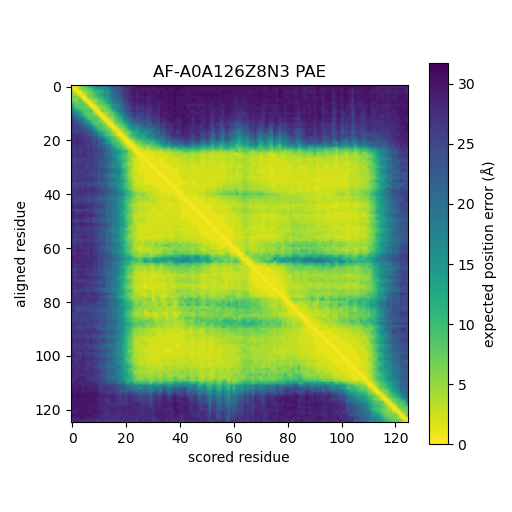-8.770 -5.695 1.00 86.69 80 ARG A CA 1
ATOM 564 C C . ARG A 1 80 ? -5.113 -9.426 -6.268 1.00 86.69 80 ARG A C 1
ATOM 566 O O . ARG A 1 80 ? -4.017 -9.346 -5.709 1.00 86.69 80 ARG A O 1
ATOM 573 N N . SER A 1 81 ? -5.287 -10.072 -7.420 1.00 84.69 81 SER A N 1
ATOM 574 C CA . SER A 1 81 ? -4.169 -10.647 -8.161 1.00 84.69 81 SER A CA 1
ATOM 575 C C . SER A 1 81 ? -3.172 -9.560 -8.547 1.00 84.69 81 SER A C 1
ATOM 577 O O . SER A 1 81 ? -3.531 -8.525 -9.107 1.00 84.69 81 SER A O 1
ATOM 579 N N . SER A 1 82 ? -1.893 -9.827 -8.298 1.00 80.69 82 SER A N 1
ATOM 580 C CA . SER A 1 82 ? -0.810 -8.910 -8.652 1.00 80.69 82 SER A CA 1
ATOM 581 C C . SER A 1 82 ? -0.785 -8.493 -10.122 1.00 80.69 82 SER A C 1
ATOM 583 O O . SER A 1 82 ? -0.422 -7.358 -10.409 1.00 80.69 82 SER A O 1
ATOM 585 N N . LEU A 1 83 ? -1.202 -9.378 -11.032 1.00 83.12 83 LEU A N 1
ATOM 586 C CA . LEU A 1 83 ? -1.226 -9.111 -12.474 1.00 83.12 83 LEU A CA 1
ATOM 587 C C . LEU A 1 83 ? -2.260 -8.043 -12.854 1.00 83.12 83 LEU A C 1
ATOM 589 O O . LEU A 1 83 ? -2.106 -7.370 -13.865 1.00 83.12 83 LEU A O 1
ATOM 593 N N . THR A 1 84 ? -3.294 -7.858 -12.031 1.00 84.31 84 THR A N 1
ATOM 594 C CA . THR A 1 84 ? -4.305 -6.810 -12.221 1.00 84.31 84 THR A CA 1
ATOM 595 C C . THR A 1 84 ? -3.790 -5.437 -11.780 1.00 84.31 84 THR A C 1
ATOM 597 O O . THR A 1 84 ? -4.264 -4.417 -12.267 1.00 84.31 84 THR A O 1
ATOM 600 N N . LEU A 1 85 ? -2.820 -5.398 -10.862 1.00 85.06 85 LEU A N 1
ATOM 601 C CA . LEU A 1 85 ? -2.287 -4.160 -10.279 1.00 85.06 85 LEU A CA 1
ATOM 602 C C . LEU A 1 85 ? -0.985 -3.706 -10.936 1.00 85.06 85 LEU A C 1
ATOM 604 O O . LEU A 1 85 ? -0.700 -2.512 -11.008 1.00 85.06 85 LEU A O 1
ATOM 608 N N . VAL A 1 86 ? -0.191 -4.670 -11.393 1.00 86.75 86 VAL A N 1
ATOM 609 C CA . VAL A 1 86 ? 1.094 -4.471 -12.052 1.00 86.75 86 VAL A CA 1
ATOM 610 C C . VAL A 1 86 ? 1.114 -5.394 -13.263 1.00 86.75 86 VAL A C 1
ATOM 612 O O . VAL A 1 86 ? 1.420 -6.580 -13.149 1.00 86.75 86 VAL A O 1
ATOM 615 N N . ALA A 1 87 ? 0.751 -4.843 -14.421 1.00 83.38 87 ALA A N 1
ATOM 616 C CA . ALA A 1 87 ? 0.664 -5.609 -15.660 1.00 83.38 87 ALA A CA 1
ATOM 617 C C . ALA A 1 87 ? 2.049 -6.042 -16.166 1.00 83.38 87 ALA A C 1
ATOM 619 O O . ALA A 1 87 ? 2.208 -7.142 -16.691 1.00 83.38 87 ALA A O 1
ATOM 620 N N . THR A 1 88 ? 3.064 -5.189 -15.991 1.00 86.06 88 THR A N 1
ATOM 621 C CA . THR A 1 88 ? 4.441 -5.460 -16.424 1.00 86.06 88 THR A CA 1
ATOM 622 C C . THR A 1 88 ? 5.450 -4.968 -15.390 1.00 86.06 88 THR A C 1
ATOM 624 O O . THR A 1 88 ? 5.173 -4.045 -14.627 1.00 86.06 88 THR A O 1
ATOM 627 N N . SER A 1 89 ? 6.656 -5.539 -15.375 1.00 82.94 89 SER A N 1
ATOM 628 C CA . SER A 1 89 ? 7.732 -5.100 -14.470 1.00 82.94 89 SER A CA 1
ATOM 629 C C . SER A 1 89 ? 8.148 -3.638 -14.687 1.00 82.94 89 SER A C 1
ATOM 631 O O . SER A 1 89 ? 8.679 -3.009 -13.774 1.00 82.94 89 SER A O 1
ATOM 633 N N . SER A 1 90 ? 7.877 -3.073 -15.867 1.00 88.88 90 SER A N 1
ATOM 634 C CA . SER A 1 90 ? 8.151 -1.670 -16.192 1.00 88.88 90 SER A CA 1
ATOM 635 C C . SER A 1 90 ? 7.257 -0.681 -15.433 1.00 88.88 90 SER A C 1
ATOM 637 O O . SER A 1 90 ? 7.631 0.478 -15.294 1.00 88.88 90 SER A O 1
ATOM 639 N N . ASP A 1 91 ? 6.118 -1.124 -14.888 1.00 88.06 91 ASP A N 1
ATOM 640 C CA . ASP A 1 91 ? 5.247 -0.306 -14.026 1.00 88.06 91 ASP A CA 1
ATOM 641 C C . ASP A 1 91 ? 5.845 -0.104 -12.621 1.00 88.06 91 ASP A C 1
ATOM 643 O O . ASP A 1 91 ? 5.504 0.843 -11.905 1.00 88.06 91 ASP A O 1
ATOM 647 N N . CYS A 1 92 ? 6.752 -0.990 -12.198 1.00 90.75 92 CYS A N 1
ATOM 648 C CA . CYS A 1 92 ? 7.242 -1.030 -10.824 1.00 90.75 92 CYS A CA 1
ATOM 649 C C . CYS A 1 92 ? 7.896 0.264 -10.312 1.00 90.75 92 CYS A C 1
ATOM 651 O O . CYS A 1 92 ? 7.630 0.616 -9.162 1.00 90.75 92 CYS A O 1
ATOM 653 N N . PRO A 1 93 ? 8.696 1.017 -11.091 1.00 91.88 93 PRO A N 1
ATOM 654 C CA . PRO A 1 93 ? 9.272 2.279 -10.627 1.00 91.88 93 PRO A CA 1
ATOM 655 C C . PRO A 1 93 ? 8.208 3.315 -10.240 1.00 91.88 93 PRO A C 1
ATOM 657 O O . PRO A 1 93 ? 8.304 3.924 -9.172 1.00 91.88 93 PRO A O 1
ATOM 660 N N . ALA A 1 94 ? 7.164 3.470 -11.061 1.00 91.12 94 ALA A N 1
ATOM 661 C CA . ALA A 1 94 ? 6.067 4.402 -10.797 1.00 91.12 94 ALA A CA 1
ATOM 662 C C . ALA A 1 94 ? 5.259 3.971 -9.565 1.00 91.12 94 ALA A C 1
ATOM 664 O O . ALA A 1 94 ? 4.963 4.776 -8.679 1.00 91.12 94 ALA A O 1
ATOM 665 N N . ARG A 1 95 ? 4.980 2.668 -9.455 1.00 91.12 95 ARG A N 1
ATOM 666 C CA . ARG A 1 95 ? 4.280 2.088 -8.306 1.00 91.12 95 ARG A CA 1
ATOM 667 C C . ARG A 1 95 ? 5.073 2.221 -7.007 1.00 91.12 95 ARG A C 1
ATOM 669 O O . ARG A 1 95 ? 4.510 2.576 -5.977 1.00 91.12 95 ARG A O 1
ATOM 676 N N . LEU A 1 96 ? 6.387 2.014 -7.038 1.00 91.31 96 LEU A N 1
ATOM 677 C CA . LEU A 1 96 ? 7.247 2.223 -5.872 1.00 91.31 96 LEU A CA 1
ATOM 678 C C . LEU A 1 96 ? 7.327 3.690 -5.456 1.00 91.31 96 LEU A C 1
ATOM 680 O O . LEU A 1 96 ? 7.359 3.971 -4.259 1.00 91.31 96 LEU A O 1
ATOM 684 N N . ALA A 1 97 ? 7.352 4.624 -6.411 1.00 93.31 97 ALA A N 1
ATOM 685 C CA . ALA A 1 97 ? 7.297 6.052 -6.107 1.00 93.31 97 ALA A CA 1
ATOM 686 C C . ALA A 1 97 ? 5.992 6.409 -5.374 1.00 93.31 97 ALA A C 1
ATOM 688 O O . ALA A 1 97 ? 6.034 7.076 -4.338 1.00 9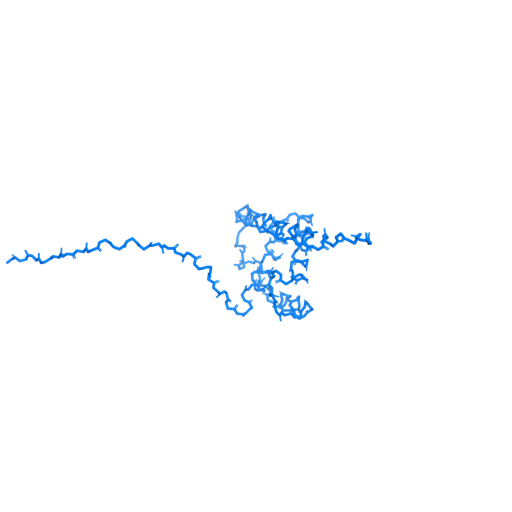3.31 97 ALA A O 1
ATOM 689 N N . GLN A 1 98 ? 4.858 5.869 -5.836 1.00 91.31 98 GLN A N 1
ATOM 690 C CA . GLN A 1 98 ? 3.566 6.007 -5.161 1.00 91.31 98 GLN A CA 1
ATOM 691 C C . GLN A 1 98 ? 3.606 5.439 -3.732 1.00 91.31 98 GLN A C 1
ATOM 693 O O . GLN A 1 98 ? 3.210 6.118 -2.783 1.00 91.31 98 GLN A O 1
ATOM 698 N N . LEU A 1 99 ? 4.131 4.223 -3.548 1.00 92.50 99 LEU A N 1
ATOM 699 C CA . LEU A 1 99 ? 4.226 3.604 -2.222 1.00 92.50 99 LEU A CA 1
ATOM 700 C C . LEU A 1 99 ? 5.124 4.398 -1.267 1.00 92.50 99 LEU A C 1
ATOM 702 O O . LEU A 1 99 ? 4.779 4.545 -0.097 1.00 92.50 99 LEU A O 1
ATOM 706 N N . LYS A 1 100 ? 6.242 4.957 -1.745 1.00 92.50 100 LYS A N 1
ATOM 707 C CA . LYS A 1 100 ? 7.116 5.820 -0.931 1.00 92.50 100 LYS A CA 1
ATOM 708 C C . LYS A 1 100 ? 6.406 7.096 -0.481 1.00 92.50 100 LYS A C 1
ATOM 710 O O . LYS A 1 100 ? 6.540 7.468 0.683 1.00 92.50 100 LYS A O 1
ATOM 715 N N . ALA A 1 101 ? 5.624 7.731 -1.354 1.00 90.56 101 ALA A N 1
ATOM 716 C CA . ALA A 1 101 ? 4.830 8.905 -0.986 1.00 90.56 101 ALA A CA 1
ATOM 717 C C . ALA A 1 101 ? 3.807 8.573 0.118 1.00 90.56 101 ALA A C 1
ATOM 719 O O . ALA A 1 101 ? 3.668 9.321 1.085 1.00 90.56 101 ALA A O 1
ATOM 720 N N . ILE A 1 102 ? 3.160 7.405 0.031 1.00 90.19 102 ILE A N 1
ATOM 721 C CA . ILE A 1 102 ? 2.241 6.907 1.068 1.00 90.19 102 ILE A CA 1
ATOM 722 C C . ILE A 1 102 ? 2.981 6.614 2.379 1.00 90.19 102 ILE A C 1
ATOM 724 O O . ILE A 1 102 ? 2.485 6.931 3.459 1.00 90.19 102 ILE A O 1
ATOM 728 N N . GLN A 1 103 ? 4.179 6.025 2.322 1.00 88.88 103 GLN A N 1
ATOM 729 C CA . GLN A 1 103 ? 4.982 5.817 3.529 1.00 88.88 103 GLN A CA 1
ATOM 730 C C . GLN A 1 103 ? 5.321 7.145 4.205 1.00 88.88 103 GLN A C 1
ATOM 732 O O . GLN A 1 103 ? 5.182 7.250 5.423 1.00 88.88 103 GLN A O 1
ATOM 737 N N . GLN A 1 104 ? 5.729 8.154 3.435 1.00 88.06 104 GLN A N 1
ATOM 738 C CA . GLN A 1 104 ? 6.061 9.481 3.953 1.00 88.06 104 GLN A CA 1
ATOM 739 C C . GLN A 1 104 ? 4.846 10.171 4.582 1.00 88.06 104 GLN A C 1
ATOM 741 O O . GLN A 1 104 ? 4.946 10.652 5.712 1.00 88.06 104 GLN A O 1
ATOM 746 N N . SER A 1 105 ? 3.684 10.154 3.919 1.00 86.00 105 SER A N 1
ATOM 747 C CA . SER A 1 105 ? 2.458 10.74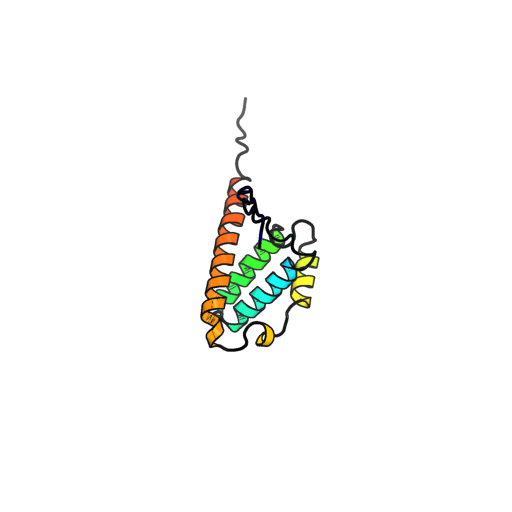4 4.476 1.00 86.00 105 SER A CA 1
ATOM 748 C C . SER A 1 105 ? 2.034 10.057 5.778 1.00 86.00 105 SER A C 1
ATOM 750 O O . SER A 1 105 ? 1.700 10.722 6.759 1.00 86.00 105 SER A O 1
ATOM 752 N N . ARG A 1 106 ? 2.151 8.725 5.846 1.00 86.06 106 ARG A N 1
ATOM 753 C CA . ARG A 1 106 ? 1.889 7.953 7.069 1.00 86.06 106 ARG A CA 1
ATOM 754 C C . ARG A 1 106 ? 2.904 8.236 8.167 1.00 86.06 106 ARG A C 1
ATOM 756 O O . ARG A 1 106 ? 2.514 8.302 9.325 1.00 86.06 106 ARG A O 1
ATOM 763 N N . GLN A 1 107 ? 4.190 8.399 7.850 1.00 84.06 107 GLN A N 1
ATOM 764 C CA . GLN A 1 107 ? 5.194 8.764 8.859 1.00 84.06 107 GLN A CA 1
ATOM 765 C C . GLN A 1 107 ? 4.884 10.126 9.478 1.00 84.06 107 GLN A C 1
ATOM 767 O O . GLN A 1 107 ? 4.983 10.258 10.695 1.00 84.06 107 GLN A O 1
ATOM 772 N N . ALA A 1 108 ? 4.455 11.101 8.672 1.00 82.25 108 ALA A N 1
ATOM 773 C CA . ALA A 1 108 ? 4.035 12.404 9.175 1.00 82.25 108 ALA A CA 1
ATOM 774 C C . ALA A 1 108 ? 2.830 12.278 10.123 1.00 82.25 108 ALA A C 1
ATOM 776 O O . ALA A 1 108 ? 2.892 12.767 11.248 1.00 82.25 108 ALA A O 1
ATOM 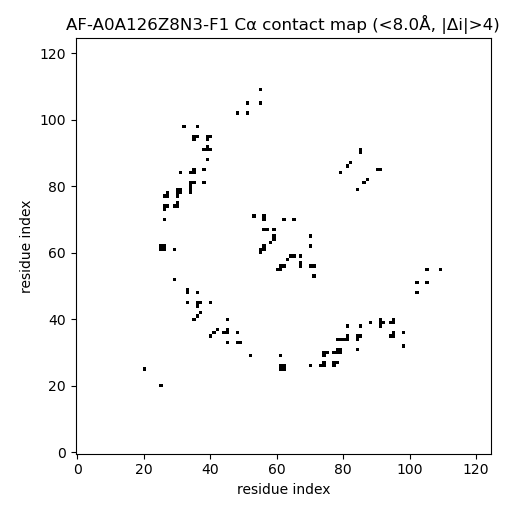777 N N . ALA A 1 109 ? 1.788 11.543 9.718 1.00 78.88 109 ALA A N 1
ATOM 778 C CA . ALA A 1 109 ? 0.587 11.345 10.531 1.00 78.88 109 ALA A CA 1
ATOM 779 C C . ALA A 1 109 ? 0.849 10.550 11.830 1.00 78.88 109 ALA A C 1
ATOM 781 O O . ALA A 1 109 ? 0.312 10.870 12.893 1.00 78.88 109 ALA A O 1
ATOM 782 N N . LEU A 1 110 ? 1.716 9.533 11.769 1.00 76.75 110 LEU A N 1
ATOM 783 C CA . LEU A 1 110 ? 2.134 8.750 12.936 1.00 76.75 110 LEU A CA 1
ATOM 784 C C . LEU A 1 110 ? 3.039 9.567 13.876 1.00 76.75 110 LEU A C 1
ATOM 786 O O . LEU A 1 110 ? 2.923 9.444 15.094 1.00 76.75 110 LEU A O 1
ATOM 790 N N . GLY A 1 111 ? 3.912 10.418 13.330 1.00 67.75 111 GLY A N 1
ATOM 791 C CA . GLY A 1 111 ? 4.818 11.280 14.095 1.00 67.75 111 GLY A CA 1
ATOM 792 C C . GLY A 1 111 ? 4.128 12.465 14.777 1.00 67.75 111 GLY A C 1
ATOM 793 O O . GLY A 1 111 ? 4.581 12.920 15.825 1.00 67.75 111 GLY A O 1
ATOM 794 N N . THR A 1 112 ? 3.007 12.952 14.239 1.00 57.56 112 THR A N 1
ATOM 795 C CA . THR A 1 112 ? 2.162 13.935 14.937 1.00 57.56 112 THR A CA 1
ATOM 796 C C . THR A 1 112 ? 1.395 13.308 16.098 1.00 57.56 112 THR A C 1
ATOM 798 O O . THR A 1 112 ? 1.232 13.943 17.137 1.00 57.56 112 THR A O 1
ATOM 801 N N . SER A 1 113 ? 1.000 12.037 15.976 1.00 50.06 113 SER A N 1
ATOM 802 C CA . SER A 1 113 ? 0.261 11.319 17.022 1.00 50.06 113 SER A CA 1
ATOM 803 C C . SER A 1 113 ? 1.096 11.107 18.297 1.00 50.06 113 SER A C 1
ATOM 805 O O . SER A 1 113 ? 0.575 11.191 19.407 1.00 50.06 113 SER A O 1
ATOM 807 N N . THR A 1 114 ? 2.420 10.949 18.175 1.00 48.00 114 THR A N 1
ATOM 808 C CA . THR A 1 114 ? 3.324 10.831 19.335 1.00 48.00 114 THR A CA 1
ATOM 809 C C . THR A 1 114 ? 3.663 12.163 20.006 1.00 48.00 114 THR A C 1
ATOM 811 O O . THR A 1 114 ? 4.118 12.156 21.148 1.00 48.00 114 THR A O 1
ATOM 814 N N . ARG A 1 115 ? 3.417 13.311 19.357 1.00 46.25 115 ARG A N 1
ATOM 815 C CA . ARG A 1 115 ? 3.644 14.638 19.960 1.00 46.25 115 ARG A CA 1
ATOM 816 C C . ARG A 1 115 ? 2.409 15.178 20.690 1.00 46.25 115 ARG A C 1
ATOM 818 O O . ARG A 1 115 ? 2.556 15.958 21.622 1.00 46.25 115 ARG A O 1
ATOM 825 N N . SER A 1 116 ? 1.210 14.723 20.329 1.00 44.69 116 SER A N 1
ATOM 826 C CA . SER A 1 116 ? -0.048 15.127 20.981 1.00 44.69 116 SER A CA 1
ATOM 827 C C . SER A 1 116 ? -0.409 14.305 22.229 1.00 44.69 116 SER A C 1
ATOM 829 O O . SER A 1 116 ? -1.358 14.652 22.922 1.00 44.69 116 SER A O 1
ATOM 831 N N . GLY A 1 117 ? 0.339 13.238 22.537 1.00 45.03 117 GLY A N 1
ATOM 832 C CA . GLY A 1 117 ? 0.124 12.378 23.711 1.00 45.03 117 GLY A CA 1
ATOM 833 C C . GLY A 1 117 ? 1.062 12.628 24.900 1.00 45.03 117 GLY A C 1
ATOM 834 O O . GLY A 1 117 ? 0.976 11.911 25.893 1.00 45.03 117 GLY A O 1
ATOM 835 N N . GLN A 1 118 ? 1.970 13.609 24.826 1.00 49.97 118 GLN A N 1
ATOM 836 C CA . GLN A 1 118 ? 2.927 13.901 25.901 1.00 49.97 118 GLN A CA 1
ATOM 837 C C . GLN A 1 118 ? 3.032 15.406 26.169 1.00 49.97 118 GLN A C 1
ATOM 839 O O . GLN A 1 118 ? 4.033 16.049 25.874 1.00 49.97 118 GLN A O 1
ATOM 844 N N . SER A 1 119 ? 1.985 15.968 26.766 1.00 43.84 119 SER A N 1
ATOM 845 C CA . SER A 1 119 ? 2.069 17.238 27.493 1.00 43.84 119 SER A CA 1
ATOM 846 C C . SER A 1 119 ? 0.933 17.362 28.509 1.00 43.84 119 SER A C 1
ATOM 848 O O . SER A 1 119 ? 0.111 18.269 28.456 1.00 43.84 119 SER A O 1
ATOM 850 N N . VAL A 1 120 ? 0.924 16.466 29.498 1.00 54.31 120 VAL A N 1
ATOM 851 C CA . VAL A 1 120 ? 0.446 16.845 30.833 1.00 54.31 120 VAL A CA 1
ATOM 852 C C . VAL A 1 120 ? 1.691 17.173 31.655 1.00 54.31 120 VAL A C 1
ATOM 854 O O . VAL A 1 120 ? 2.326 16.252 32.174 1.00 54.31 120 VAL A O 1
ATOM 857 N N . PRO A 1 121 ? 2.113 18.445 31.773 1.00 51.41 121 PRO A N 1
ATOM 858 C CA . PRO A 1 121 ? 3.015 18.813 32.847 1.00 51.41 121 PRO A CA 1
ATOM 859 C C . PRO A 1 121 ? 2.245 18.680 34.166 1.00 51.41 121 PRO A C 1
ATOM 861 O O . PRO A 1 121 ? 1.522 19.574 34.594 1.00 51.41 121 PRO A O 1
ATOM 864 N N . ALA A 1 122 ? 2.399 17.529 34.813 1.00 61.00 122 ALA A N 1
ATOM 865 C CA . ALA A 1 122 ? 2.128 17.392 36.231 1.00 61.00 122 ALA A CA 1
ATOM 866 C C . ALA A 1 122 ? 3.188 18.193 37.003 1.00 61.00 122 ALA A C 1
ATOM 868 O O . ALA A 1 122 ? 4.337 17.764 37.110 1.00 61.00 122 ALA A O 1
ATOM 869 N N . ARG A 1 123 ? 2.814 19.367 37.520 1.00 56.19 123 ARG A N 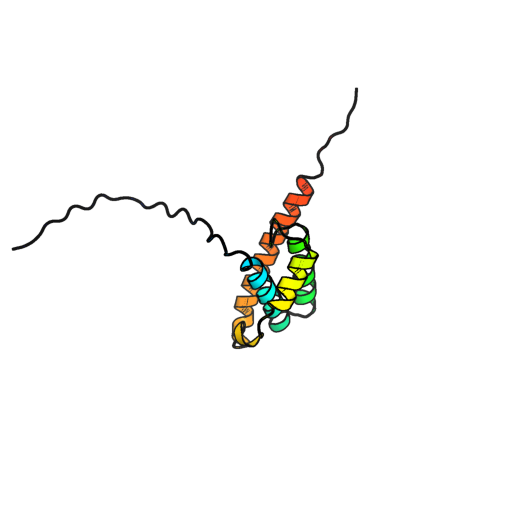1
ATOM 870 C CA . ARG A 1 123 ? 3.489 20.071 38.626 1.00 56.19 123 ARG A CA 1
ATOM 871 C C . ARG A 1 123 ? 2.554 21.207 39.068 1.00 56.19 123 ARG A C 1
ATOM 873 O O . ARG A 1 123 ? 2.241 22.055 38.253 1.00 56.19 123 ARG A O 1
ATOM 880 N N . GLY A 1 124 ? 1.988 21.275 40.266 1.00 57.69 124 GLY A N 1
ATOM 881 C CA . GLY A 1 124 ? 2.361 20.678 41.539 1.00 57.69 124 GLY A CA 1
ATOM 882 C C . GLY A 1 124 ? 2.521 21.822 42.539 1.00 57.69 124 GLY A C 1
ATOM 883 O O . GLY A 1 124 ? 3.595 22.401 42.554 1.00 57.69 124 GLY A O 1
ATOM 884 N N . LYS A 1 125 ? 1.459 22.059 43.327 1.00 47.31 125 LYS A N 1
ATOM 885 C CA . LYS A 1 125 ? 1.310 22.976 44.479 1.00 47.31 125 LYS A CA 1
ATOM 886 C C . LYS A 1 125 ? 1.525 24.474 44.259 1.00 47.31 125 LYS A C 1
ATOM 888 O O . LYS A 1 125 ? 2.605 24.879 43.796 1.00 47.31 125 LYS A O 1
#

Mean predicted aligned error: 13.27 Å

Solvent-accessible surface area (backbone atoms only — not comparable to full-atom values): 7706 Å² total; per-residue (Å²): 135,90,81,88,83,86,78,84,87,73,84,75,78,81,75,78,70,73,79,80,66,59,96,60,48,50,38,38,50,52,17,44,50,54,40,48,29,65,71,59,40,51,77,70,51,26,52,53,51,52,52,51,50,52,52,34,39,68,73,28,74,53,44,77,86,59,59,52,66,61,48,54,52,48,21,63,73,47,51,62,62,53,63,82,78,45,80,46,81,83,50,29,66,63,53,50,53,53,51,51,53,52,50,52,55,49,48,53,57,56,55,51,57,65,60,76,74,68,79,79,82,86,76,82,134